Protein AF-A0A8T1XK55-F1 (afdb_monomer_lite)

Sequence (108 aa):
MASSSSRGEMKKMGIDKLKALKEQADLEVNPLQNSLNNIRTATARLDAAAAALNDLSSTSRSLDEADEVLVDIGTGYFVEKTMDDGNDYCQRKIHLLKSNFDQLFEVI

InterPro domains:
  IPR004127 Prefoldin alpha-like [PF02996] (63-107)
  IPR011599 Prefoldin alpha subunit, archaea-type [PTHR12674] (7-107)

Secondary structure (DSSP, 8-state):
--TTHHHHHHHHHHHHHHHHHHHHHHHHHHHHHHHHHHHHHHHHHHHHHHHHHHHHHHH--------EEEEEEETTEEEEEEHHHHHHHHHHHHHHHHHHHHHHHHH-

pLDDT: mean 78.24, std 13.94, range [46.53, 93.75]

Foldseek 3Di:
DPPPVVVVVVVVVVVVVVVVVVVVVVVVVVVVVVVVVVVVVVVVVVVVVVVVVVVVVVVDPDPPDPQWDWADPDPPDTDIDGPVVNVVVVVVVVVVVVVVVVVVVVVD

Structure (mmCIF, N/CA/C/O backbone):
data_AF-A0A8T1XK55-F1
#
_entry.id   AF-A0A8T1XK55-F1
#
loop_
_atom_site.group_PDB
_atom_site.id
_atom_site.type_symbol
_atom_site.label_atom_id
_atom_site.label_alt_id
_atom_site.label_comp_id
_atom_site.label_asym_id
_atom_site.label_entity_id
_atom_site.label_seq_id
_atom_site.pdbx_PDB_ins_code
_atom_site.Cartn_x
_atom_site.Cartn_y
_atom_site.Cartn_z
_atom_site.occupancy
_atom_site.B_iso_or_equiv
_atom_site.auth_seq_id
_atom_site.auth_comp_id
_atom_site.auth_asym_id
_atom_site.auth_atom_id
_atom_site.pdbx_PDB_model_num
ATOM 1 N N . MET A 1 1 ? -35.850 3.735 60.199 1.00 48.47 1 MET A N 1
ATOM 2 C CA . MET A 1 1 ? -34.995 4.803 59.626 1.00 48.47 1 MET A CA 1
ATOM 3 C C . MET A 1 1 ? -33.872 4.234 58.736 1.00 48.47 1 MET A C 1
ATOM 5 O O . MET A 1 1 ? -32.765 4.742 58.770 1.00 48.47 1 MET A O 1
ATOM 9 N N . ALA A 1 2 ? -34.134 3.207 57.911 1.00 48.59 2 ALA A N 1
ATOM 10 C CA . ALA A 1 2 ? -33.087 2.491 57.157 1.00 48.59 2 ALA A CA 1
ATOM 11 C C . ALA A 1 2 ? -33.101 2.741 55.631 1.00 48.59 2 ALA A C 1
ATOM 13 O O . ALA A 1 2 ? -32.285 2.184 54.910 1.00 48.59 2 ALA A O 1
ATOM 14 N N . SER A 1 3 ? -34.010 3.575 55.112 1.00 52.00 3 SER A N 1
ATOM 15 C CA . SER A 1 3 ? -34.229 3.718 53.662 1.00 52.00 3 SER A CA 1
ATOM 16 C C . SER A 1 3 ? -33.420 4.838 52.987 1.00 52.00 3 SER A C 1
ATOM 18 O O . SER A 1 3 ? -33.423 4.937 51.760 1.00 52.00 3 SER A O 1
ATOM 20 N N . SER A 1 4 ? -32.712 5.681 53.750 1.00 55.41 4 SER A N 1
ATOM 21 C CA . SER A 1 4 ? -31.887 6.777 53.215 1.00 55.41 4 SER A CA 1
ATOM 22 C C . SER A 1 4 ? -30.444 6.367 52.882 1.00 55.41 4 SER A C 1
ATOM 24 O O . SER A 1 4 ? -29.842 6.996 52.014 1.00 55.41 4 SER A O 1
ATOM 26 N N . SER A 1 5 ? -29.909 5.300 53.494 1.00 56.78 5 SER A N 1
ATOM 27 C CA . SER A 1 5 ? -28.516 4.850 53.296 1.00 56.78 5 SER A CA 1
ATOM 28 C C . SER A 1 5 ? -28.300 4.190 51.926 1.00 56.78 5 SER A C 1
ATOM 30 O O . SER A 1 5 ? -27.436 4.610 51.160 1.00 56.78 5 SER A O 1
ATOM 32 N N . SER A 1 6 ? -29.168 3.249 51.538 1.00 57.44 6 SER A N 1
ATOM 33 C CA . SER A 1 6 ? -29.025 2.493 50.280 1.00 57.44 6 SER A CA 1
ATOM 34 C C . SER A 1 6 ? -29.199 3.357 49.023 1.00 57.44 6 SER A C 1
ATOM 36 O O . SER A 1 6 ? -28.633 3.078 47.967 1.00 57.44 6 SER A O 1
ATOM 38 N N . ARG A 1 7 ? -29.960 4.456 49.129 1.00 57.06 7 ARG A N 1
ATOM 39 C CA . ARG A 1 7 ? -30.203 5.384 48.015 1.00 57.06 7 ARG A CA 1
ATOM 40 C C . ARG A 1 7 ? -28.991 6.291 47.741 1.00 57.06 7 ARG A C 1
ATOM 42 O O . ARG A 1 7 ? -28.805 6.718 46.603 1.00 57.06 7 ARG A O 1
ATOM 49 N N . GLY A 1 8 ? -28.170 6.575 48.758 1.00 60.66 8 GLY A N 1
ATOM 50 C CA . GLY A 1 8 ? -26.899 7.294 48.616 1.00 60.66 8 GLY A CA 1
ATOM 51 C C . GLY A 1 8 ? -25.800 6.422 48.006 1.00 60.66 8 GLY A C 1
ATOM 52 O O . GLY A 1 8 ? -25.088 6.872 47.112 1.00 60.66 8 GLY A O 1
ATOM 53 N N . GLU A 1 9 ? -25.724 5.154 48.413 1.00 59.09 9 GLU A N 1
ATOM 54 C CA . GLU A 1 9 ? -24.757 4.175 47.892 1.00 59.09 9 GLU A CA 1
ATOM 55 C C . GLU A 1 9 ? -24.997 3.835 46.413 1.00 59.09 9 GLU A C 1
ATOM 57 O O . GLU A 1 9 ? -24.049 3.817 45.631 1.00 59.09 9 GLU A O 1
ATOM 62 N N . MET A 1 10 ? 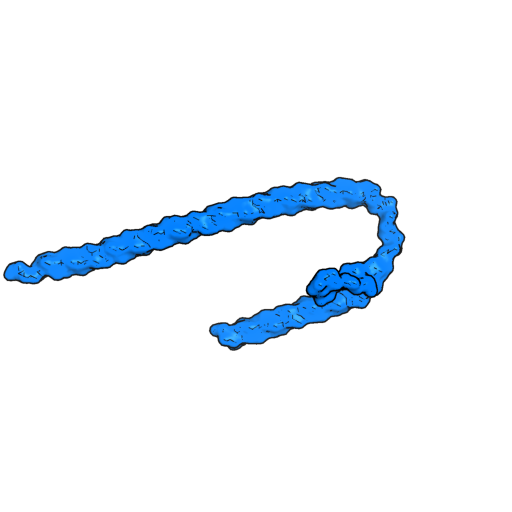-26.259 3.680 45.985 1.00 57.16 10 MET A N 1
ATOM 63 C CA . MET A 1 10 ? -26.600 3.485 44.564 1.00 57.16 10 MET A CA 1
ATOM 64 C C . MET A 1 10 ? -26.216 4.685 43.685 1.00 57.16 10 MET A C 1
ATOM 66 O O . MET A 1 10 ? -25.757 4.509 42.557 1.00 57.16 10 MET A O 1
ATOM 70 N N . LYS A 1 11 ? -26.382 5.916 44.189 1.00 62.06 11 LYS A N 1
ATOM 71 C CA . LYS A 1 11 ? -25.973 7.132 43.467 1.00 62.06 11 LYS A CA 1
ATOM 72 C C . LYS A 1 11 ? -24.453 7.270 43.402 1.00 62.06 11 LYS A C 1
ATOM 74 O O . LYS A 1 11 ? -23.933 7.667 42.365 1.00 62.06 11 LYS A O 1
ATOM 79 N N . LYS A 1 12 ? -23.748 6.904 44.476 1.00 61.19 12 LYS A N 1
ATOM 80 C CA . LYS A 1 12 ? -22.282 6.905 44.535 1.00 61.19 12 LYS A CA 1
ATOM 81 C C . LYS A 1 12 ? -21.687 5.904 43.539 1.00 61.19 12 LYS A C 1
ATOM 83 O O . LYS A 1 12 ? -20.876 6.298 42.715 1.00 61.19 12 LYS A O 1
ATOM 88 N N . MET A 1 13 ? -22.232 4.684 43.487 1.00 60.09 13 MET A N 1
ATOM 89 C CA . MET A 1 13 ? -21.858 3.664 42.496 1.00 60.09 13 MET A CA 1
ATOM 90 C C . MET A 1 13 ? -22.065 4.134 41.041 1.00 60.09 13 MET A C 1
ATOM 92 O O . MET A 1 13 ? -21.264 3.810 40.165 1.00 60.09 13 MET A O 1
ATOM 96 N N . GLY A 1 14 ? -23.120 4.910 40.766 1.00 72.50 14 GLY A N 1
ATOM 97 C CA . GLY A 1 14 ? -23.347 5.516 39.447 1.00 72.50 14 GLY A CA 1
ATOM 98 C C . GLY A 1 14 ? -22.340 6.618 39.096 1.00 72.50 14 GLY A C 1
ATOM 99 O O . GLY A 1 14 ? -21.892 6.701 37.954 1.00 72.50 14 GLY A O 1
ATOM 100 N N . ILE A 1 15 ? -21.947 7.433 40.079 1.00 77.69 15 ILE A N 1
ATOM 101 C CA . ILE A 1 15 ? -20.943 8.497 39.922 1.00 77.69 15 ILE A CA 1
ATOM 102 C C . ILE A 1 15 ? -19.545 7.907 39.715 1.00 77.69 15 ILE A C 1
ATOM 104 O O . ILE A 1 15 ? -18.811 8.385 38.855 1.00 77.69 15 ILE A O 1
ATOM 108 N N . ASP A 1 16 ? -19.193 6.849 40.444 1.00 80.00 16 ASP A N 1
ATOM 109 C CA . ASP A 1 16 ? -17.898 6.176 40.312 1.00 80.00 16 ASP A CA 1
ATOM 110 C C . ASP A 1 16 ? -17.744 5.536 38.920 1.00 80.00 16 ASP A C 1
ATOM 112 O O . ASP A 1 16 ? -16.697 5.676 38.288 1.00 80.00 16 ASP A O 1
ATOM 116 N N . LYS A 1 17 ? -18.819 4.940 38.374 1.00 78.19 17 LYS A N 1
ATOM 117 C CA . LYS A 1 17 ? -18.855 4.458 36.979 1.00 78.19 17 LYS A CA 1
ATOM 118 C C . LYS A 1 17 ? -18.689 5.584 35.956 1.00 78.19 17 LYS A C 1
ATOM 120 O O . LYS A 1 17 ? -17.943 5.425 34.997 1.00 78.19 17 LYS A O 1
ATOM 125 N N . LEU A 1 18 ? -19.361 6.720 36.151 1.00 75.25 18 LEU A N 1
ATOM 126 C CA . LEU A 1 18 ? -19.218 7.898 35.282 1.00 75.25 18 LEU A CA 1
ATOM 127 C C . LEU A 1 18 ? -17.798 8.473 35.322 1.00 75.25 18 LEU A C 1
ATOM 129 O O . LEU A 1 18 ? -17.273 8.892 34.294 1.00 75.25 18 LEU A O 1
ATOM 133 N N . LYS A 1 19 ? -17.166 8.470 36.497 1.00 80.94 19 LYS A N 1
ATOM 134 C CA . LYS A 1 19 ? -15.790 8.935 36.674 1.00 80.94 19 LYS A CA 1
ATOM 135 C C . LYS A 1 19 ? -14.794 8.006 35.976 1.00 80.94 19 LYS A C 1
ATOM 137 O O . LYS A 1 19 ? -13.922 8.504 35.276 1.00 80.94 19 LYS A O 1
ATOM 142 N N . ALA A 1 20 ? -14.993 6.691 36.082 1.00 81.00 20 ALA A N 1
ATOM 143 C CA . ALA A 1 20 ? -14.202 5.693 35.363 1.00 81.00 20 ALA A CA 1
ATOM 144 C C . ALA A 1 20 ? -14.367 5.798 33.835 1.00 81.00 20 ALA A C 1
ATOM 146 O O . ALA A 1 20 ? -13.377 5.743 33.115 1.00 81.00 20 ALA A O 1
ATOM 147 N N . LEU A 1 21 ? -15.589 6.019 33.331 1.00 75.38 21 LEU A N 1
ATOM 148 C CA . LEU A 1 21 ? -15.835 6.239 31.897 1.00 75.38 21 LEU A CA 1
ATOM 149 C C . LEU A 1 21 ? -15.187 7.529 31.384 1.00 75.38 21 LEU A C 1
ATOM 151 O O . LEU A 1 21 ? -14.656 7.549 30.278 1.00 75.38 21 LEU A O 1
ATOM 155 N N . LYS A 1 22 ? -15.206 8.600 32.185 1.00 78.00 22 LYS A N 1
ATOM 156 C CA . LYS A 1 22 ? -14.504 9.846 31.859 1.00 78.00 22 LYS A CA 1
ATOM 157 C C . LYS A 1 22 ? -12.994 9.612 31.755 1.00 78.00 22 LYS A C 1
ATOM 159 O O . LYS A 1 22 ? -12.377 10.033 30.789 1.00 78.00 22 LYS A O 1
ATOM 164 N N . GLU A 1 23 ? -12.415 8.931 32.738 1.00 82.19 23 GLU A N 1
ATOM 165 C CA . GLU A 1 23 ? -10.978 8.649 32.796 1.00 82.19 23 GLU A CA 1
ATOM 166 C C . GLU A 1 23 ? -10.541 7.722 31.650 1.00 82.19 23 GLU A C 1
ATOM 168 O O . GLU A 1 23 ? -9.497 7.935 31.038 1.00 82.19 23 GLU A O 1
ATOM 173 N N . GLN A 1 24 ? -11.391 6.762 31.276 1.00 75.31 24 GLN A N 1
ATOM 174 C CA . GLN A 1 24 ? -11.203 5.937 30.086 1.00 75.31 24 GLN A CA 1
ATOM 175 C C . GLN A 1 24 ? -11.262 6.765 28.789 1.00 75.31 24 GLN A C 1
ATOM 177 O O . GLN A 1 24 ? -10.399 6.609 27.931 1.00 75.31 24 GLN A O 1
ATOM 182 N N . ALA A 1 25 ? -12.218 7.687 28.654 1.00 74.12 25 ALA A N 1
ATOM 183 C CA . ALA A 1 25 ? -12.295 8.567 27.489 1.00 74.12 25 ALA A CA 1
ATOM 184 C C . ALA A 1 25 ? -11.074 9.503 27.384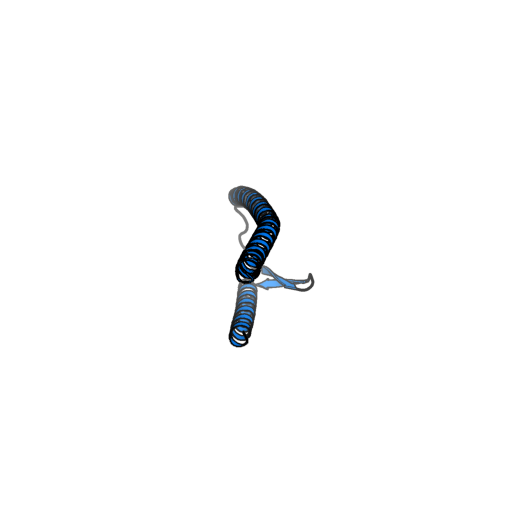 1.00 74.12 25 ALA A C 1
ATOM 186 O O . ALA A 1 25 ? -10.532 9.685 26.296 1.00 74.12 25 ALA A O 1
ATOM 187 N N . ASP A 1 26 ? -10.585 10.042 28.507 1.00 75.94 26 ASP A N 1
ATOM 188 C CA . ASP A 1 26 ? -9.366 10.865 28.550 1.00 75.94 26 ASP A CA 1
ATOM 189 C C . ASP A 1 26 ? -8.118 10.058 28.110 1.00 75.94 26 ASP A C 1
ATOM 191 O O . ASP A 1 26 ? -7.220 10.588 27.445 1.00 75.94 26 ASP A O 1
ATOM 195 N N . LEU A 1 27 ? -8.070 8.753 28.411 1.00 79.94 27 LEU A N 1
ATOM 196 C CA . LEU A 1 27 ? -7.022 7.846 27.926 1.00 79.94 27 LEU A CA 1
ATOM 197 C C . LEU A 1 27 ? -7.125 7.569 26.421 1.00 79.94 27 LEU A C 1
ATOM 199 O O . LEU A 1 27 ? -6.092 7.425 25.772 1.00 79.94 27 LEU A O 1
ATOM 203 N N . GLU A 1 28 ? -8.333 7.531 25.860 1.00 75.69 28 GLU A N 1
ATOM 204 C CA . GLU A 1 28 ? -8.576 7.293 24.430 1.00 75.69 28 GLU A CA 1
ATOM 205 C C . GLU A 1 28 ? -8.311 8.536 23.557 1.00 75.69 28 GLU A C 1
ATOM 207 O O . GLU A 1 28 ? -7.939 8.407 22.389 1.00 75.69 28 GLU A O 1
ATOM 212 N N . VAL A 1 29 ? -8.400 9.751 24.110 1.00 79.56 29 VAL A N 1
ATOM 213 C CA . VAL A 1 29 ? -8.104 10.998 23.373 1.00 79.56 29 VAL A CA 1
ATOM 214 C C . VAL A 1 29 ? -6.621 11.111 23.001 1.00 79.56 29 VAL A C 1
ATOM 216 O O . VAL A 1 29 ? -6.288 11.505 21.882 1.00 79.56 29 VAL A O 1
ATOM 219 N N . ASN A 1 30 ? -5.717 10.716 23.898 1.00 81.00 30 ASN A N 1
ATOM 220 C CA . ASN A 1 30 ? -4.268 10.791 23.678 1.00 81.00 30 ASN A CA 1
ATOM 221 C C . ASN A 1 30 ? -3.767 10.018 22.432 1.00 81.00 30 ASN A C 1
ATOM 223 O O . ASN A 1 30 ? -3.068 10.610 21.601 1.00 81.00 30 ASN A O 1
ATOM 227 N N . PRO A 1 31 ? -4.095 8.725 22.232 1.00 86.12 31 PRO A N 1
ATOM 228 C CA . PRO A 1 31 ? -3.674 7.985 21.044 1.00 86.12 31 PRO A CA 1
ATOM 229 C C . PRO A 1 31 ? -4.318 8.517 19.759 1.00 86.12 31 PRO A C 1
ATOM 231 O O . PRO A 1 31 ? -3.656 8.528 18.721 1.00 86.12 31 PRO A O 1
ATOM 234 N N . LEU A 1 32 ? -5.558 9.016 19.813 1.00 82.19 32 LEU A N 1
A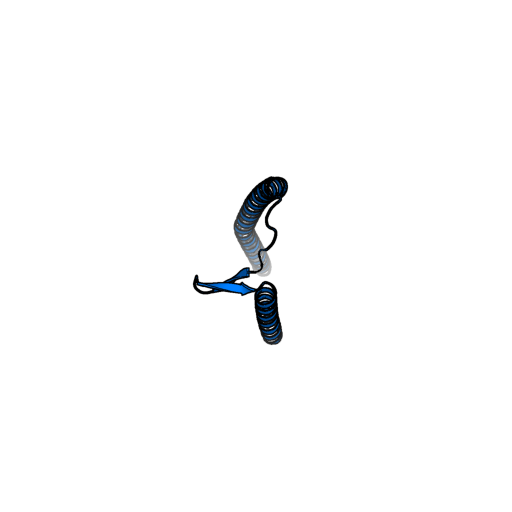TOM 235 C CA . LEU A 1 32 ? -6.209 9.650 18.661 1.00 82.19 32 LEU A CA 1
ATOM 236 C C . LEU A 1 32 ? -5.468 10.917 18.223 1.00 82.19 32 LEU A C 1
ATOM 238 O O . LEU A 1 32 ? -5.245 11.131 1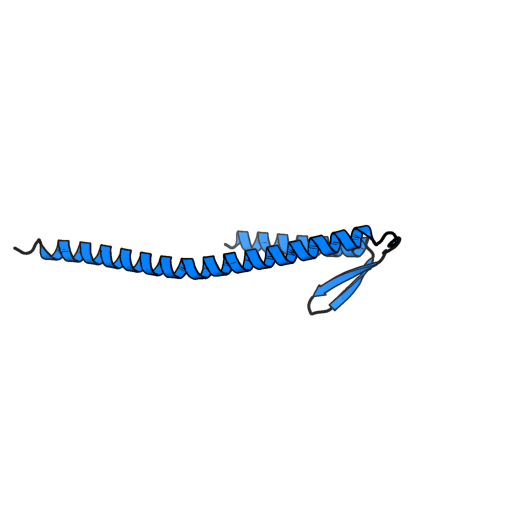7.032 1.00 82.19 32 LEU A O 1
ATOM 242 N N . GLN A 1 33 ? -5.026 11.725 19.182 1.00 85.88 33 GLN A N 1
ATOM 243 C CA . GLN A 1 33 ? -4.277 12.951 18.921 1.00 85.88 33 GLN A CA 1
ATOM 244 C C . GLN A 1 33 ? -2.890 12.656 18.330 1.00 85.88 33 GLN A C 1
ATOM 246 O O . GLN A 1 33 ? -2.461 13.316 17.381 1.00 85.88 33 GLN A O 1
ATOM 251 N N . ASN A 1 34 ? -2.226 11.604 18.817 1.00 87.88 34 ASN A N 1
ATOM 252 C CA . ASN A 1 34 ? -0.981 11.102 18.233 1.00 87.88 34 ASN A CA 1
ATOM 253 C C . ASN A 1 34 ? -1.187 10.578 16.804 1.00 87.88 34 ASN A C 1
ATOM 255 O O . ASN A 1 34 ? -0.410 10.910 15.910 1.00 87.88 34 ASN A O 1
ATOM 259 N N . SER A 1 35 ? -2.255 9.811 16.568 1.00 90.50 35 SER A N 1
ATOM 260 C CA . SER A 1 35 ? -2.607 9.305 15.237 1.00 90.50 35 SER A CA 1
ATOM 261 C C . SER A 1 35 ? -2.871 10.447 14.251 1.00 90.50 35 SER A C 1
ATOM 263 O O . SER A 1 35 ? -2.334 10.453 13.144 1.00 90.50 35 SER A O 1
ATOM 265 N N . LEU A 1 36 ? -3.599 11.483 14.677 1.00 90.31 36 LEU A N 1
ATOM 266 C CA . LEU A 1 36 ? -3.865 12.668 13.863 1.00 90.31 36 LEU A CA 1
ATOM 267 C C . LEU A 1 36 ? -2.578 13.419 13.491 1.00 90.31 36 LEU A C 1
ATOM 269 O O . LEU A 1 36 ? -2.400 13.817 12.338 1.00 90.31 36 LEU A O 1
ATOM 273 N N . ASN A 1 37 ? -1.657 13.584 14.443 1.00 90.81 37 ASN A N 1
ATOM 274 C CA . ASN A 1 37 ? -0.361 14.217 14.189 1.00 90.81 37 ASN A CA 1
ATOM 275 C C . ASN A 1 37 ? 0.505 13.394 13.220 1.00 90.81 37 ASN A C 1
ATOM 277 O O . ASN A 1 37 ? 1.158 13.963 12.338 1.00 90.81 37 ASN A O 1
ATOM 281 N N . ASN A 1 38 ? 0.473 12.065 13.337 1.00 92.50 38 ASN A N 1
ATOM 282 C CA . ASN A 1 38 ? 1.168 11.160 12.423 1.00 92.50 38 ASN A CA 1
ATOM 283 C C . ASN A 1 38 ? 0.608 11.263 11.002 1.00 92.50 38 ASN A C 1
ATOM 285 O O . ASN A 1 38 ? 1.380 11.427 10.057 1.00 92.50 38 ASN A O 1
ATOM 289 N N . ILE A 1 39 ? -0.720 11.238 10.854 1.00 93.06 39 ILE A N 1
ATOM 290 C CA . ILE A 1 39 ? -1.395 11.399 9.560 1.00 93.06 39 ILE A CA 1
ATOM 291 C C . ILE A 1 39 ? -1.025 12.747 8.943 1.00 93.06 39 ILE A C 1
ATOM 293 O O . ILE A 1 39 ? -0.566 12.788 7.807 1.00 93.06 39 ILE A O 1
ATOM 297 N N . ARG A 1 40 ? -1.121 13.843 9.704 1.00 93.06 40 ARG A N 1
ATOM 298 C CA . ARG A 1 40 ? -0.767 15.185 9.219 1.00 93.06 40 ARG A CA 1
ATOM 299 C C . ARG A 1 40 ? 0.683 15.265 8.731 1.00 93.06 40 ARG A C 1
ATOM 301 O O . ARG A 1 40 ? 0.955 15.884 7.704 1.00 93.06 40 ARG A O 1
ATOM 308 N N . THR A 1 41 ? 1.608 14.628 9.448 1.00 92.81 41 THR A N 1
ATOM 309 C CA . THR A 1 41 ? 3.029 14.576 9.068 1.00 92.81 41 THR A CA 1
ATOM 310 C C . THR A 1 41 ? 3.247 13.735 7.809 1.00 92.81 41 THR A C 1
ATOM 312 O O . THR A 1 41 ? 4.032 14.118 6.941 1.00 92.81 41 THR A O 1
ATOM 315 N N . ALA A 1 42 ? 2.544 12.607 7.680 1.00 91.44 42 ALA A N 1
ATOM 316 C CA . ALA A 1 42 ? 2.594 11.765 6.490 1.00 91.44 42 ALA A CA 1
ATOM 317 C C . ALA A 1 42 ? 2.034 12.493 5.257 1.00 91.44 42 ALA A C 1
ATOM 319 O O . ALA A 1 42 ? 2.678 12.482 4.211 1.00 91.44 42 ALA A O 1
ATOM 320 N N . THR A 1 43 ? 0.903 13.192 5.392 1.00 92.12 43 THR A N 1
ATOM 321 C CA . THR A 1 43 ? 0.314 14.002 4.316 1.00 92.12 43 THR A CA 1
ATOM 322 C C . THR A 1 43 ? 1.280 15.082 3.838 1.00 92.12 43 THR A C 1
ATOM 324 O O . THR A 1 43 ? 1.541 15.167 2.646 1.00 92.12 43 THR A O 1
ATOM 327 N N . ALA A 1 44 ? 1.905 15.832 4.753 1.00 93.75 44 ALA A N 1
ATOM 328 C CA . ALA A 1 44 ? 2.881 16.858 4.377 1.00 93.75 44 ALA A CA 1
ATOM 329 C C . ALA A 1 44 ? 4.093 16.284 3.616 1.00 93.75 44 ALA A C 1
ATOM 331 O O . ALA A 1 44 ? 4.610 16.912 2.693 1.00 93.75 44 ALA A O 1
ATOM 332 N N . ARG A 1 45 ? 4.548 15.077 3.983 1.00 93.44 45 ARG A N 1
ATOM 333 C CA . ARG A 1 45 ? 5.623 14.377 3.262 1.00 93.44 45 ARG A CA 1
ATOM 334 C C . ARG A 1 45 ? 5.190 13.930 1.867 1.00 93.44 45 ARG A C 1
ATOM 336 O O . ARG A 1 45 ? 5.989 14.026 0.940 1.00 93.44 45 ARG A O 1
ATOM 343 N N . LEU A 1 46 ? 3.954 13.455 1.719 1.00 91.00 46 LEU A N 1
ATOM 344 C CA . LEU A 1 46 ? 3.400 13.059 0.424 1.00 91.00 46 LEU A CA 1
ATOM 345 C C . LEU A 1 46 ? 3.208 14.263 -0.503 1.00 91.00 46 LEU A C 1
ATOM 347 O O . LEU A 1 46 ? 3.579 14.171 -1.668 1.00 91.00 46 LEU A O 1
ATOM 351 N N . ASP A 1 47 ? 2.731 15.398 0.012 1.00 91.88 47 ASP A N 1
ATOM 352 C CA . ASP A 1 47 ? 2.604 16.636 -0.770 1.00 91.88 47 ASP A CA 1
ATOM 353 C C . ASP A 1 47 ? 3.967 17.122 -1.282 1.00 91.88 47 ASP A C 1
ATOM 355 O O . ASP A 1 47 ? 4.113 17.464 -2.456 1.00 91.88 47 ASP A O 1
ATOM 359 N N . ALA A 1 48 ? 4.997 17.093 -0.428 1.00 91.19 48 ALA A N 1
ATOM 360 C CA . ALA A 1 48 ? 6.357 17.449 -0.827 1.00 91.19 48 ALA A CA 1
ATOM 361 C C . ALA A 1 48 ? 6.919 16.500 -1.903 1.00 91.19 48 ALA A C 1
ATOM 363 O O . ALA A 1 48 ? 7.558 16.950 -2.855 1.00 91.19 48 ALA A O 1
ATOM 364 N N . ALA A 1 49 ? 6.660 15.195 -1.783 1.00 87.00 49 ALA A N 1
ATOM 365 C CA . ALA A 1 49 ? 7.061 14.211 -2.786 1.00 87.00 49 ALA A CA 1
ATOM 366 C C . ALA A 1 49 ? 6.307 14.397 -4.116 1.00 87.00 49 ALA A C 1
ATOM 368 O O . ALA A 1 49 ? 6.912 14.295 -5.181 1.00 87.00 49 ALA A O 1
ATOM 369 N N . ALA A 1 50 ? 5.012 14.716 -4.065 1.00 87.56 50 ALA A N 1
ATOM 370 C CA . ALA A 1 50 ? 4.197 14.987 -5.246 1.00 87.56 50 ALA A CA 1
ATOM 371 C C . ALA A 1 50 ? 4.665 16.245 -5.995 1.00 87.56 50 ALA A C 1
ATOM 373 O O . ALA A 1 50 ? 4.720 16.242 -7.225 1.00 87.56 50 ALA A O 1
ATOM 374 N N . ALA A 1 51 ? 5.057 17.297 -5.268 1.00 86.81 51 ALA A N 1
ATOM 375 C CA . ALA A 1 51 ? 5.650 18.493 -5.862 1.00 86.81 51 ALA A CA 1
ATOM 376 C C . ALA A 1 51 ? 6.963 18.167 -6.596 1.00 86.81 51 ALA A C 1
ATOM 378 O O . ALA A 1 51 ? 7.109 18.502 -7.768 1.00 86.81 51 ALA A O 1
ATOM 379 N N . ALA A 1 52 ? 7.869 17.423 -5.952 1.00 84.75 52 ALA A N 1
ATOM 380 C CA . ALA A 1 52 ? 9.132 17.006 -6.565 1.00 84.75 52 ALA A CA 1
ATOM 381 C C . ALA A 1 52 ? 8.934 16.096 -7.795 1.00 84.75 52 ALA A C 1
ATOM 383 O O . ALA A 1 52 ? 9.674 16.203 -8.772 1.00 84.75 52 ALA A O 1
ATOM 384 N N . LEU A 1 53 ? 7.922 15.219 -7.774 1.00 78.50 53 LEU A N 1
ATOM 385 C CA . LEU A 1 53 ? 7.551 14.388 -8.924 1.00 78.50 53 LEU A CA 1
ATOM 386 C C . LEU A 1 53 ? 7.015 15.216 -10.098 1.00 78.50 53 LEU A C 1
ATOM 388 O O . LEU A 1 53 ? 7.357 14.926 -11.241 1.00 78.50 53 LEU A O 1
ATOM 392 N N . ASN A 1 54 ? 6.202 16.245 -9.844 1.00 80.06 54 ASN A N 1
ATOM 393 C CA . ASN A 1 54 ? 5.720 17.143 -10.898 1.00 80.06 54 ASN A CA 1
ATOM 394 C C . ASN A 1 54 ? 6.856 17.970 -11.513 1.00 80.06 54 ASN A C 1
ATOM 396 O O . ASN A 1 54 ? 6.921 18.102 -12.737 1.00 80.06 54 ASN A O 1
ATOM 400 N N . ASP A 1 55 ? 7.784 18.457 -10.690 1.00 76.75 55 ASP A N 1
ATOM 401 C CA . ASP A 1 55 ? 8.979 19.157 -11.169 1.00 76.75 55 ASP A CA 1
ATOM 402 C C . ASP A 1 55 ? 9.844 18.238 -12.053 1.00 76.75 55 ASP A C 1
ATOM 404 O O . ASP A 1 55 ? 10.297 18.643 -13.129 1.00 76.75 55 ASP A O 1
ATOM 408 N N . LEU A 1 56 ? 10.002 16.965 -11.676 1.00 67.38 56 LEU A N 1
ATOM 409 C CA . LEU A 1 56 ? 10.708 15.974 -12.494 1.00 67.38 56 LEU A CA 1
ATOM 410 C C . LEU A 1 56 ? 9.946 15.617 -13.785 1.00 67.38 56 LEU A C 1
ATOM 412 O O . LEU A 1 56 ? 10.544 15.503 -14.854 1.00 67.38 56 LEU A O 1
ATOM 416 N N . SER A 1 57 ? 8.620 15.499 -13.717 1.00 62.72 57 SER A N 1
ATOM 417 C CA . SER A 1 57 ? 7.754 15.264 -14.883 1.00 62.72 57 SER A CA 1
ATOM 418 C C . SER A 1 57 ? 7.877 16.387 -15.921 1.00 62.72 57 SER A C 1
ATOM 420 O O . SER A 1 57 ? 7.927 16.133 -17.123 1.00 62.72 57 SER A O 1
ATOM 422 N N . SER A 1 58 ? 8.039 17.635 -15.470 1.00 56.47 58 SER A N 1
ATOM 423 C CA . SER A 1 58 ? 8.264 18.775 -16.365 1.00 56.47 58 SER A CA 1
ATOM 424 C C . SER A 1 58 ? 9.638 18.769 -17.059 1.00 56.47 58 SER A C 1
ATOM 426 O O . SER A 1 58 ? 9.805 19.431 -18.084 1.00 56.47 58 SER A O 1
ATOM 428 N N . THR A 1 59 ? 10.605 17.994 -16.548 1.00 54.00 59 THR A N 1
ATOM 429 C CA . THR A 1 59 ? 11.992 17.939 -17.043 1.00 54.00 59 THR A CA 1
ATOM 430 C C . THR A 1 59 ? 12.367 16.636 -17.763 1.00 54.00 59 THR A C 1
ATOM 432 O O . THR A 1 59 ? 13.415 16.599 -18.405 1.00 54.00 59 THR A O 1
ATOM 435 N N . SER A 1 60 ? 11.511 15.606 -17.771 1.00 46.53 60 SER A N 1
ATOM 436 C CA . SER A 1 60 ? 11.773 14.324 -18.451 1.00 46.53 60 SER A CA 1
ATOM 437 C C . SER A 1 60 ? 10.859 14.100 -19.662 1.00 46.53 60 SER A C 1
ATOM 439 O O . SER A 1 60 ? 9.981 13.240 -19.681 1.00 46.53 60 SER A O 1
ATOM 441 N N . ARG A 1 61 ? 11.078 14.879 -20.726 1.00 48.22 61 ARG A N 1
ATOM 442 C CA . ARG A 1 61 ? 10.722 14.456 -22.089 1.00 48.22 61 ARG A CA 1
ATOM 443 C C . ARG A 1 61 ? 11.873 13.610 -22.635 1.00 48.22 61 ARG A C 1
ATOM 445 O O . ARG A 1 61 ? 12.760 14.165 -23.269 1.00 48.22 61 ARG A O 1
ATOM 452 N N . SER A 1 62 ? 11.881 12.314 -22.318 1.00 49.09 62 SER A N 1
ATOM 45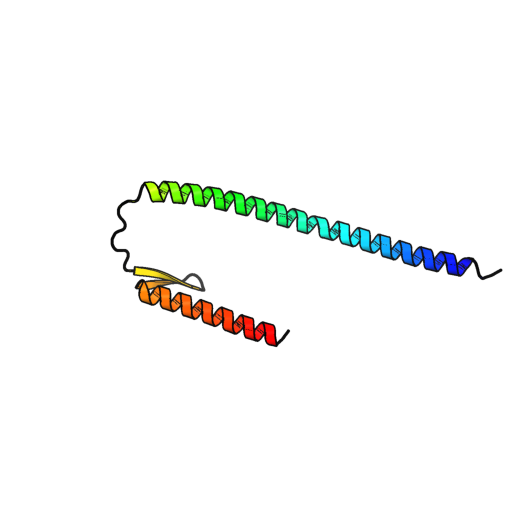3 C CA . SER A 1 62 ? 12.475 11.219 -23.114 1.00 49.09 62 SER A CA 1
ATOM 454 C C . SER A 1 62 ? 12.533 9.936 -22.271 1.00 49.09 62 SER A C 1
ATOM 456 O O . SER A 1 62 ? 13.603 9.524 -21.829 1.00 49.09 62 SER A O 1
ATOM 458 N N . LEU A 1 63 ? 11.386 9.301 -22.039 1.00 49.06 63 LEU A N 1
ATOM 459 C CA . LEU A 1 63 ? 11.311 7.882 -21.673 1.00 49.06 63 LEU A CA 1
ATOM 460 C C . LEU A 1 63 ? 10.365 7.209 -22.672 1.00 49.06 63 LEU A C 1
ATOM 462 O O . LEU A 1 63 ? 9.328 6.671 -22.298 1.00 49.06 63 LEU A O 1
ATOM 466 N N . ASP A 1 64 ? 10.670 7.356 -23.960 1.00 49.75 64 ASP A N 1
ATOM 467 C CA . ASP A 1 64 ? 10.048 6.522 -24.982 1.00 49.75 64 ASP A CA 1
ATOM 468 C C . ASP A 1 64 ? 10.707 5.132 -24.891 1.00 49.75 64 ASP A C 1
ATOM 470 O O . ASP A 1 64 ? 11.933 5.036 -24.874 1.00 49.75 64 ASP A O 1
ATOM 474 N N . GLU A 1 65 ? 9.868 4.096 -24.776 1.00 52.00 65 GLU A N 1
ATOM 475 C CA . GLU A 1 65 ? 10.179 2.655 -24.665 1.00 52.00 65 GLU A CA 1
ATOM 476 C C . GLU A 1 65 ? 10.773 2.165 -23.329 1.00 52.00 65 GLU A C 1
ATOM 478 O O . GLU A 1 65 ? 11.911 1.711 -23.235 1.00 52.00 65 GLU A O 1
ATOM 483 N N . ALA A 1 66 ? 9.945 2.165 -22.279 1.00 58.62 66 ALA A N 1
ATOM 484 C CA . ALA A 1 66 ? 10.107 1.244 -21.151 1.00 58.62 66 ALA A CA 1
ATOM 485 C C . ALA A 1 66 ? 9.139 0.058 -21.329 1.00 58.62 66 ALA A C 1
ATOM 487 O O . ALA A 1 66 ? 8.079 0.016 -20.707 1.00 58.62 66 ALA A O 1
ATOM 488 N N . ASP A 1 67 ? 9.483 -0.877 -22.219 1.00 69.25 67 ASP A N 1
ATOM 489 C CA . ASP A 1 67 ? 8.684 -2.092 -22.480 1.00 69.25 67 ASP A CA 1
ATOM 490 C C . ASP A 1 67 ? 8.702 -3.089 -21.306 1.00 69.25 67 ASP A C 1
ATOM 492 O O . ASP A 1 67 ? 7.863 -3.994 -21.216 1.00 69.25 67 ASP A O 1
ATOM 496 N N . GLU A 1 68 ? 9.644 -2.904 -20.379 1.00 78.00 68 GLU A N 1
ATOM 497 C CA . GLU A 1 68 ? 9.863 -3.761 -19.223 1.00 78.00 68 GLU A CA 1
ATOM 498 C C . GLU A 1 68 ? 9.642 -2.998 -17.907 1.00 78.00 68 GLU A C 1
ATOM 500 O O . GLU A 1 68 ? 10.027 -1.841 -17.727 1.00 78.00 68 GLU A O 1
ATOM 505 N N . VAL A 1 69 ? 8.977 -3.669 -16.971 1.00 84.50 69 VAL A N 1
ATOM 506 C CA . VAL A 1 69 ? 8.598 -3.191 -15.646 1.00 84.50 69 VAL A CA 1
ATOM 507 C C . VAL A 1 69 ? 9.123 -4.147 -14.577 1.00 84.50 69 VAL A C 1
ATOM 509 O O . VAL A 1 69 ? 9.044 -5.370 -14.698 1.00 84.50 69 VAL A O 1
ATOM 512 N N . LEU A 1 70 ? 9.634 -3.589 -13.481 1.00 85.75 70 LEU A N 1
ATOM 513 C CA . LEU A 1 70 ? 10.033 -4.351 -12.298 1.00 85.75 70 LEU A CA 1
ATOM 514 C C . LEU A 1 70 ? 8.819 -4.610 -11.402 1.00 85.75 70 LEU A C 1
ATOM 516 O O . LEU A 1 70 ? 8.172 -3.685 -10.914 1.00 85.75 70 LEU A O 1
ATOM 520 N N . VAL A 1 71 ? 8.534 -5.884 -11.155 1.00 87.25 71 VAL A N 1
ATOM 521 C CA . VAL A 1 71 ? 7.387 -6.345 -10.371 1.00 87.25 71 VAL A CA 1
ATOM 522 C C . VAL A 1 71 ? 7.857 -6.942 -9.045 1.00 87.25 71 VAL A C 1
ATOM 524 O O . VAL A 1 71 ? 8.664 -7.871 -9.023 1.00 87.25 71 VAL A O 1
ATOM 527 N N . ASP A 1 72 ? 7.320 -6.437 -7.932 1.00 87.88 72 ASP A N 1
ATOM 528 C CA . ASP A 1 72 ? 7.598 -6.945 -6.582 1.00 87.88 72 ASP A CA 1
ATOM 529 C C . ASP A 1 72 ? 6.852 -8.267 -6.305 1.00 87.88 72 ASP A C 1
ATOM 531 O O . ASP A 1 72 ? 5.607 -8.355 -6.309 1.00 87.88 72 ASP A O 1
ATOM 535 N N . ILE A 1 73 ? 7.625 -9.318 -6.025 1.00 85.12 73 ILE A N 1
ATOM 536 C CA . ILE A 1 73 ? 7.102 -10.644 -5.679 1.00 85.12 73 ILE A CA 1
ATOM 537 C C . ILE A 1 73 ? 7.065 -10.928 -4.171 1.00 85.12 73 ILE A C 1
ATOM 539 O O . ILE A 1 73 ? 6.441 -11.903 -3.756 1.00 85.12 73 ILE A O 1
ATOM 543 N N . GLY A 1 74 ? 7.604 -10.035 -3.342 1.00 83.81 74 GLY A N 1
ATOM 544 C CA . GLY A 1 74 ? 7.717 -10.173 -1.894 1.00 83.81 74 GLY A CA 1
ATOM 545 C C . GLY A 1 74 ? 9.112 -10.617 -1.447 1.00 83.81 74 GLY A C 1
ATOM 546 O O . GLY A 1 74 ? 9.999 -10.855 -2.262 1.00 83.81 74 GLY A O 1
ATOM 547 N N . THR A 1 75 ? 9.314 -10.669 -0.122 1.00 84.19 75 THR A N 1
ATOM 548 C CA . THR A 1 75 ? 10.573 -11.079 0.549 1.00 84.19 75 THR A CA 1
ATOM 549 C C . THR A 1 75 ? 11.847 -10.356 0.078 1.00 84.19 75 THR A C 1
ATOM 551 O O . THR A 1 75 ? 12.953 -10.823 0.345 1.00 84.19 75 THR A O 1
ATOM 554 N N . GLY A 1 76 ? 11.698 -9.188 -0.557 1.00 88.00 76 GLY A N 1
ATOM 555 C CA . GLY A 1 76 ? 12.797 -8.367 -1.070 1.00 88.00 76 GLY A CA 1
ATOM 556 C C . GLY A 1 76 ? 13.235 -8.694 -2.501 1.00 88.00 76 GLY A C 1
ATOM 557 O O . GLY A 1 76 ? 14.282 -8.207 -2.918 1.00 88.00 76 GLY A O 1
ATOM 558 N N . TYR A 1 77 ? 12.470 -9.499 -3.246 1.00 84.44 77 TYR A N 1
ATOM 559 C CA . TYR A 1 77 ? 12.782 -9.869 -4.626 1.00 84.44 77 TYR A CA 1
ATOM 560 C C . TYR A 1 77 ? 11.892 -9.141 -5.635 1.00 84.44 77 TYR A C 1
ATOM 562 O O . TYR A 1 77 ? 10.683 -8.997 -5.442 1.00 84.44 77 TYR A O 1
ATOM 570 N N . PHE A 1 78 ? 12.501 -8.758 -6.755 1.00 88.25 78 PHE A N 1
ATOM 571 C CA . PHE A 1 78 ? 11.836 -8.128 -7.889 1.00 88.25 78 PHE A CA 1
ATOM 572 C C . PHE A 1 78 ? 12.128 -8.922 -9.160 1.00 88.25 78 PHE A C 1
ATOM 574 O O . PHE A 1 78 ? 13.230 -9.446 -9.328 1.00 88.25 78 PHE A O 1
ATOM 581 N N . VAL A 1 79 ? 11.136 -9.017 -10.040 1.00 85.50 79 VAL A N 1
ATOM 582 C CA . VAL A 1 79 ? 11.243 -9.708 -11.327 1.00 85.50 79 VAL A CA 1
ATOM 583 C C . VAL A 1 79 ? 10.925 -8.718 -12.433 1.00 85.50 79 VAL A C 1
ATOM 585 O O . VAL A 1 79 ? 9.907 -8.033 -12.375 1.00 85.50 79 VAL A O 1
ATOM 588 N N . GLU A 1 80 ? 11.793 -8.652 -13.433 1.00 89.50 80 GLU A N 1
ATOM 589 C CA . GLU A 1 80 ? 11.568 -7.870 -14.645 1.00 89.50 80 GLU A CA 1
ATOM 590 C C . GLU A 1 80 ? 10.568 -8.597 -15.549 1.00 89.50 80 GLU A C 1
ATOM 592 O O . GLU A 1 80 ? 10.661 -9.810 -15.777 1.00 89.50 80 GLU A O 1
ATOM 597 N N . LYS A 1 81 ? 9.543 -7.870 -15.979 1.00 86.44 81 LYS A N 1
ATOM 598 C CA . LYS A 1 81 ? 8.408 -8.376 -16.747 1.00 86.44 81 LYS A CA 1
ATOM 599 C C . LYS A 1 81 ? 8.028 -7.382 -17.822 1.00 86.44 81 LYS A C 1
ATOM 601 O O . LYS A 1 81 ? 8.243 -6.195 -17.654 1.00 86.44 81 LYS A O 1
ATOM 606 N N . THR A 1 82 ? 7.402 -7.850 -18.893 1.00 89.38 82 THR A N 1
ATOM 607 C CA . THR A 1 82 ? 6.788 -6.933 -19.856 1.00 89.38 82 THR A CA 1
ATOM 608 C C . THR A 1 82 ? 5.633 -6.180 -19.201 1.00 89.38 82 THR A C 1
ATOM 610 O O . THR A 1 82 ? 5.060 -6.626 -18.200 1.00 89.38 82 THR A O 1
ATOM 613 N N . MET A 1 83 ? 5.277 -5.031 -19.765 1.00 82.88 83 MET A N 1
ATOM 614 C CA . MET A 1 83 ? 4.203 -4.190 -19.234 1.00 82.88 83 MET A CA 1
ATOM 615 C C . MET A 1 83 ? 2.858 -4.938 -19.118 1.00 82.88 83 MET A C 1
ATOM 617 O O . MET A 1 83 ? 2.162 -4.805 -18.106 1.00 82.88 83 MET A O 1
ATOM 621 N N . ASP A 1 84 ? 2.545 -5.797 -20.093 1.00 87.06 84 ASP A N 1
ATOM 622 C CA . ASP A 1 84 ? 1.356 -6.660 -20.084 1.00 87.06 84 ASP A CA 1
ATOM 623 C C . ASP A 1 84 ? 1.417 -7.718 -18.967 1.00 87.06 84 ASP A C 1
ATOM 625 O O . ASP A 1 84 ? 0.498 -7.814 -18.150 1.00 87.06 84 ASP A O 1
ATOM 629 N N . ASP A 1 85 ? 2.533 -8.453 -18.855 1.00 85.81 85 ASP A N 1
ATOM 630 C CA . ASP A 1 85 ? 2.739 -9.460 -17.801 1.00 85.81 85 ASP A CA 1
ATOM 631 C C . ASP A 1 85 ? 2.661 -8.839 -16.396 1.00 85.81 85 ASP A C 1
ATOM 633 O O . ASP A 1 85 ? 2.143 -9.450 -15.451 1.00 85.81 85 ASP A O 1
ATOM 637 N N . GLY A 1 86 ? 3.205 -7.628 -16.238 1.00 88.38 86 GLY A N 1
ATOM 638 C CA . GLY A 1 86 ? 3.182 -6.879 -14.986 1.00 88.38 86 GLY A CA 1
ATOM 639 C C . GLY A 1 86 ? 1.767 -6.462 -14.590 1.00 88.38 86 GLY A C 1
ATOM 640 O O . GLY A 1 86 ? 1.380 -6.613 -13.426 1.00 88.38 86 GLY A O 1
ATOM 641 N N . ASN A 1 87 ? 0.967 -6.008 -15.556 1.00 88.31 87 ASN A N 1
ATOM 642 C CA . ASN A 1 87 ? -0.442 -5.691 -15.340 1.00 88.31 87 ASN A CA 1
ATOM 643 C C . ASN A 1 87 ? -1.236 -6.943 -14.926 1.00 88.31 87 ASN A C 1
ATOM 645 O O . ASN A 1 87 ? -1.940 -6.923 -13.912 1.00 88.31 87 ASN A O 1
ATOM 649 N N . ASP A 1 88 ? -1.043 -8.063 -15.622 1.00 91.12 88 ASP A N 1
ATOM 650 C CA . ASP A 1 88 ? -1.690 -9.343 -15.308 1.00 91.12 88 ASP A CA 1
ATOM 651 C C . ASP A 1 88 ? -1.305 -9.878 -13.924 1.00 91.12 88 ASP A C 1
ATOM 653 O O . ASP A 1 88 ? -2.126 -10.440 -13.188 1.00 91.12 88 ASP A O 1
ATOM 657 N N . TYR A 1 89 ? -0.042 -9.723 -13.530 1.00 89.94 89 TYR A N 1
ATOM 658 C CA . TYR A 1 89 ? 0.403 -10.074 -12.185 1.00 89.94 89 TYR A CA 1
ATOM 659 C C . TYR A 1 89 ? -0.291 -9.216 -11.117 1.00 89.94 89 TYR A C 1
ATOM 661 O O . TYR A 1 89 ? -0.825 -9.756 -10.142 1.00 89.94 89 TYR A O 1
ATOM 669 N N . CYS A 1 90 ? -0.347 -7.898 -11.318 1.00 87.00 90 CYS A N 1
ATOM 670 C CA . CYS A 1 90 ? -1.026 -6.978 -10.409 1.00 87.00 90 CYS A CA 1
ATOM 671 C C . CYS A 1 90 ? -2.520 -7.305 -10.277 1.00 87.00 90 CYS A C 1
ATOM 673 O O . CYS A 1 90 ? -3.030 -7.406 -9.158 1.00 87.00 90 CYS A O 1
ATOM 675 N N . GLN A 1 91 ? -3.216 -7.548 -11.391 1.00 91.88 91 GLN A N 1
ATOM 676 C CA . GLN A 1 91 ? -4.638 -7.901 -11.381 1.00 91.88 91 GLN A CA 1
ATOM 677 C C . GLN A 1 91 ? -4.910 -9.207 -10.631 1.00 91.88 91 GLN A C 1
ATOM 679 O O . GLN A 1 91 ? -5.822 -9.260 -9.802 1.00 91.88 91 GLN A O 1
ATOM 684 N N . ARG A 1 92 ? -4.089 -10.245 -10.844 1.00 93.00 92 ARG A N 1
ATOM 685 C CA . ARG A 1 92 ? -4.195 -11.509 -10.096 1.00 93.00 92 ARG A CA 1
ATOM 686 C C . ARG A 1 92 ? -3.997 -11.306 -8.597 1.00 93.00 92 ARG A C 1
ATOM 688 O O . ARG A 1 92 ? -4.753 -11.864 -7.803 1.00 93.00 92 ARG A O 1
ATOM 695 N N . LYS A 1 93 ? -3.022 -10.483 -8.201 1.00 89.75 93 LYS A N 1
ATOM 696 C CA . LYS A 1 93 ? -2.740 -10.192 -6.788 1.00 89.75 93 LYS A CA 1
ATOM 697 C C . LYS A 1 93 ? -3.891 -9.425 -6.130 1.00 89.75 93 LYS A C 1
ATOM 699 O O . LYS A 1 93 ? -4.276 -9.758 -5.014 1.00 89.75 93 LYS A O 1
ATOM 704 N N . ILE A 1 94 ? -4.498 -8.473 -6.842 1.00 89.38 94 ILE A N 1
ATOM 705 C CA . ILE A 1 94 ? -5.709 -7.764 -6.394 1.00 89.38 94 ILE A CA 1
ATOM 706 C C . ILE A 1 94 ? -6.887 -8.730 -6.244 1.00 89.38 94 ILE A C 1
ATOM 708 O O . ILE A 1 94 ? -7.597 -8.671 -5.242 1.00 89.38 94 ILE A O 1
ATOM 712 N N . HIS A 1 95 ? -7.104 -9.620 -7.215 1.00 93.25 95 HIS A N 1
ATOM 713 C CA . HIS A 1 95 ? -8.193 -10.594 -7.160 1.00 93.25 95 HIS A CA 1
ATOM 714 C C . HIS A 1 95 ? -8.039 -11.556 -5.977 1.00 93.25 95 HIS A C 1
ATOM 716 O O . HIS A 1 95 ? -8.997 -11.770 -5.238 1.00 93.25 95 HIS A O 1
ATOM 722 N N . LEU A 1 96 ? -6.825 -12.063 -5.746 1.00 91.44 96 LEU A N 1
ATOM 723 C CA . LEU A 1 96 ? -6.510 -12.890 -4.582 1.00 91.44 96 LEU A CA 1
ATOM 724 C C . LEU A 1 96 ? -6.823 -12.152 -3.274 1.00 91.44 96 LEU A C 1
ATOM 726 O O . LEU A 1 96 ? -7.444 -12.715 -2.377 1.00 91.44 96 LEU A O 1
ATOM 730 N N . LEU A 1 97 ? -6.433 -10.877 -3.175 1.00 88.88 97 LEU A N 1
ATOM 731 C CA . LEU A 1 97 ? -6.665 -10.073 -1.977 1.00 88.88 97 LEU A CA 1
ATOM 732 C C . LEU A 1 97 ? -8.158 -9.808 -1.735 1.00 88.88 97 LEU A C 1
ATOM 734 O O . LEU A 1 97 ? -8.609 -9.890 -0.597 1.00 88.88 97 LEU A O 1
ATOM 738 N N . LYS A 1 98 ? -8.926 -9.544 -2.800 1.00 91.25 98 LYS A N 1
ATOM 739 C CA . LYS A 1 98 ? -10.389 -9.401 -2.732 1.00 91.25 98 LYS A CA 1
ATOM 740 C C . LYS A 1 98 ? -11.064 -10.700 -2.301 1.00 91.25 98 LYS A C 1
ATOM 742 O O . LYS A 1 98 ? -11.842 -10.677 -1.360 1.00 91.25 98 LYS A O 1
ATOM 747 N N . SER A 1 99 ? -10.709 -11.829 -2.915 1.00 92.31 99 SER A N 1
ATOM 748 C CA . SER A 1 99 ? -11.269 -13.134 -2.543 1.00 92.31 99 SER A CA 1
ATOM 749 C C . SER A 1 99 ? -10.963 -13.491 -1.088 1.00 92.31 99 SER A C 1
ATOM 751 O O . SER A 1 99 ? -11.831 -14.010 -0.393 1.00 92.31 99 SER A O 1
ATOM 753 N N . ASN A 1 100 ? -9.745 -13.209 -0.617 1.00 89.25 100 ASN A N 1
ATOM 754 C CA . ASN A 1 100 ? -9.382 -13.423 0.782 1.00 89.25 100 ASN A CA 1
ATOM 755 C C . ASN A 1 100 ? -10.189 -12.514 1.719 1.00 89.25 100 ASN A C 1
ATOM 757 O O . ASN A 1 100 ? -10.579 -12.950 2.796 1.00 89.25 100 ASN A O 1
ATOM 761 N N . PHE A 1 101 ? -10.434 -11.261 1.324 1.00 88.12 101 PHE A N 1
ATOM 762 C CA . PHE A 1 101 ? -11.252 -10.327 2.096 1.00 88.12 101 PHE A CA 1
ATOM 763 C C . PHE A 1 101 ? -12.711 -10.790 2.197 1.00 88.12 101 PHE A C 1
ATOM 765 O O . PHE A 1 101 ? -13.251 -10.821 3.299 1.00 88.12 101 PHE A O 1
ATOM 772 N N . ASP A 1 102 ? -13.319 -11.200 1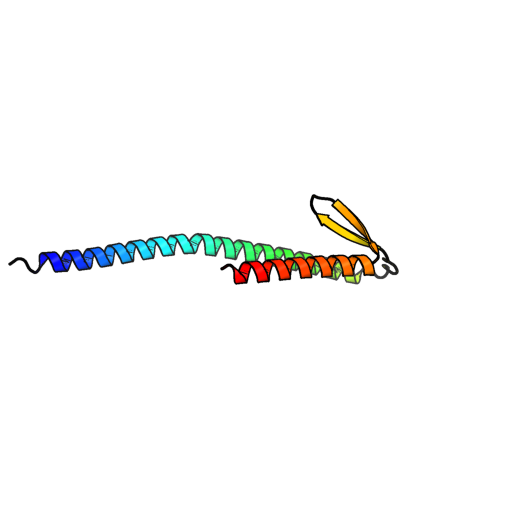.082 1.00 87.75 102 ASP A N 1
ATOM 773 C CA . ASP A 1 102 ? -14.709 -11.669 1.045 1.00 87.75 102 ASP A CA 1
ATOM 774 C C . ASP A 1 102 ? -14.901 -12.917 1.922 1.00 87.75 102 ASP A C 1
ATOM 776 O O . ASP A 1 102 ? -15.840 -12.982 2.714 1.00 87.75 102 ASP A O 1
ATOM 780 N N . GLN A 1 103 ? -13.962 -13.870 1.861 1.00 86.81 103 GLN A N 1
ATOM 781 C CA . GLN A 1 103 ? -13.960 -15.044 2.743 1.00 86.81 103 GLN A CA 1
ATOM 782 C C . GLN A 1 103 ? -13.840 -14.661 4.221 1.00 86.81 103 GLN A C 1
ATOM 784 O O . GLN A 1 103 ? -14.493 -15.263 5.068 1.00 86.81 103 GLN A O 1
ATOM 789 N N . LEU A 1 104 ? -13.005 -13.669 4.549 1.00 79.19 104 LEU A N 1
ATOM 790 C CA . LEU A 1 104 ? -12.857 -13.208 5.927 1.00 79.19 104 LEU A CA 1
ATOM 791 C C . LEU A 1 104 ? -14.139 -12.536 6.433 1.00 79.19 104 LEU A C 1
ATOM 793 O O . LEU A 1 104 ? -14.490 -12.696 7.597 1.00 79.19 104 LEU A O 1
ATOM 797 N N . PHE A 1 105 ? -14.828 -11.797 5.562 1.00 76.56 105 PHE A N 1
ATOM 798 C CA . PHE A 1 105 ? -16.084 -11.128 5.883 1.00 76.56 105 PHE A CA 1
ATOM 799 C C . PHE A 1 105 ? -17.228 -12.120 6.120 1.00 76.56 105 PHE A C 1
ATOM 801 O O . PHE A 1 105 ? -18.061 -11.877 6.977 1.00 76.56 105 PHE A O 1
ATOM 808 N N . GLU A 1 106 ? -17.264 -13.247 5.405 1.00 73.69 106 GLU A N 1
ATOM 809 C CA . GLU A 1 106 ? -18.282 -14.290 5.607 1.00 73.69 106 GLU A CA 1
ATOM 810 C C . GLU A 1 106 ? -18.120 -15.043 6.944 1.00 73.69 106 GLU A C 1
ATOM 812 O O . GLU A 1 106 ? -19.080 -15.603 7.472 1.00 73.69 106 GLU A O 1
ATOM 817 N N . VAL A 1 107 ? -16.905 -15.060 7.501 1.00 73.25 107 VAL A N 1
ATOM 818 C CA . VAL A 1 107 ? -16.576 -15.767 8.752 1.00 73.25 107 VAL A CA 1
ATOM 819 C C . VAL A 1 107 ? -16.798 -14.900 10.005 1.00 73.25 107 VAL A C 1
ATOM 821 O O . VAL A 1 107 ? -16.872 -15.451 11.107 1.00 73.25 107 VAL A O 1
ATOM 824 N N . ILE A 1 108 ? -16.903 -13.572 9.862 1.00 52.34 108 ILE A N 1
ATOM 825 C CA . ILE A 1 108 ? -17.127 -12.604 10.957 1.00 52.34 108 ILE A CA 1
ATOM 826 C C . ILE A 1 108 ? -18.615 -12.260 11.066 1.00 52.34 108 ILE A C 1
ATOM 828 O O . ILE A 1 108 ? -19.122 -12.271 12.212 1.00 52.34 108 ILE A O 1
#

Organism: NCBI:txid1240361

Radius of gyration: 28.44 Å; chains: 1; bounding box: 48×35×85 Å